Protein 4EZF (pdb70)

Sequence (142 aa):
FYVKDHRNKAMINLHIQKDDNPKIVHAFDMEEDLGDAKAVYCRCWRSKKFPFCDGAHTKHNEETGDNVGPLIIKKKKKETKAMINLHIQKDDNPKIVHAFDMEDLGDAKAVYCRCWRSKKFPFCDGAHTKHNEETGDNVGPLLIIKKK

Structure (mmCIF, N/CA/C/O backbone):
data_4EZF
#
_entry.id   4EZF
#
_cell.length_a   39.626
_cell.length_b   55.356
_cell.length_c   58.924
_cell.angle_alpha   90.000
_cell.angle_beta   90.000
_cell.angle_gamma   90.000
#
_symmetry.space_group_name_H-M   'P 21 21 21'
#
loop_
_entity.id
_entity.type
_entity.pdbx_description
1 polymer 'CDGSH iron-sulfur domain-containing protein 1'
2 non-polymer 'FE2/S2 (INORGANIC) CLUSTER'
3 water water
#
loop_
_atom_site.group_PDB
_atom_site.id
_atom_site.type_symbol
_atom_site.label_atom_id
_atom_site.label_alt_id
_atom_site.label_comp_id
_atom_site.label_asym_id
_atom_site.label_entity_id
_atom_site.label_seq_id
_atom_site.pdbx_PDB_ins_code
_atom_site.Cartn_x
_atom_site.Cartn_y
_atom_site.Cartn_z
_atom_site.occupancy
_atom_site.B_iso_or_equiv
_atom_site.auth_seq_id
_atom_site.auth_comp_id
_atom_site.auth_asym_id
_a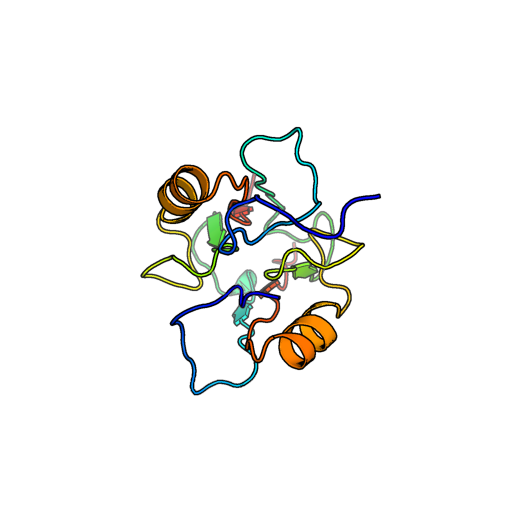tom_site.auth_atom_id
_atom_site.pdbx_PDB_model_num
ATOM 1 N N . PHE A 1 2 ? 20.113 3.723 -18.798 1.00 26.60 34 PHE A N 1
ATOM 2 C CA . PHE A 1 2 ? 19.443 3.897 -17.508 1.00 25.98 34 PHE A CA 1
ATOM 3 C C . PHE A 1 2 ? 19.238 5.374 -17.183 1.00 25.96 34 PHE A C 1
ATOM 4 O O . PHE A 1 2 ? 19.980 6.240 -17.662 1.00 25.60 34 PHE A O 1
ATOM 12 N N . TYR A 1 3 ? 18.242 5.653 -16.348 1.00 26.37 35 TYR A N 1
ATOM 13 C CA . TYR A 1 3 ? 18.006 7.009 -15.863 1.00 26.67 35 TYR A CA 1
ATOM 14 C C . TYR A 1 3 ? 17.890 6.962 -14.352 1.00 27.99 35 TYR A C 1
ATOM 15 O O . TYR A 1 3 ? 17.369 5.992 -13.801 1.00 28.64 35 TYR A O 1
ATOM 24 N N . VAL A 1 4 ? 18.406 7.985 -13.682 1.00 28.73 36 VAL A N 1
ATOM 25 C CA . VAL A 1 4 ? 18.348 8.048 -12.224 1.00 29.76 36 VAL A CA 1
ATOM 26 C C . VAL A 1 4 ? 17.468 9.200 -11.779 1.00 31.37 36 VAL A C 1
ATOM 27 O O . VAL A 1 4 ? 17.411 9.552 -10.596 1.00 31.67 36 VAL A O 1
ATOM 31 N N . LY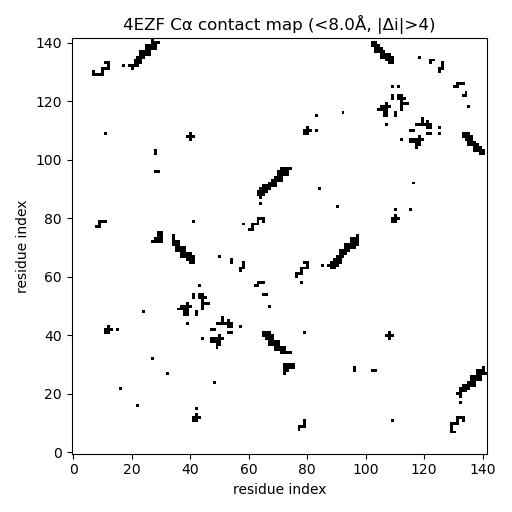S A 1 5 ? 16.789 9.795 -12.750 1.00 32.62 37 LYS A N 1
ATOM 32 C CA . LYS A 1 5 ? 15.785 10.806 -12.485 1.00 34.09 37 LYS A CA 1
ATOM 33 C C . LYS A 1 5 ? 14.552 10.422 -13.286 1.00 34.34 37 LYS A C 1
ATOM 34 O O . LYS A 1 5 ? 14.660 9.887 -14.393 1.00 34.26 37 LYS A O 1
ATOM 40 N N . ASP A 1 6 ? 13.383 10.644 -12.699 1.00 34.78 38 ASP A N 1
ATOM 41 C CA . ASP A 1 6 ? 12.119 10.385 -13.369 1.00 35.23 38 ASP A CA 1
ATOM 42 C C . ASP A 1 6 ? 11.347 11.690 -13.340 1.00 35.13 38 ASP A C 1
ATOM 43 O O . ASP A 1 6 ? 10.987 12.180 -12.265 1.00 35.53 38 ASP A O 1
ATOM 45 N N . HIS A 1 7 ? 11.112 12.266 -14.514 1.00 34.57 39 HIS A N 1
ATOM 46 C CA . HIS A 1 7 ? 10.489 13.582 -14.584 1.00 33.89 39 HIS A CA 1
ATOM 47 C C . HIS A 1 7 ? 8.976 13.520 -14.758 1.00 34.62 39 HIS A C 1
ATOM 48 O O . HIS A 1 7 ? 8.339 14.537 -15.017 1.00 34.72 39 HIS A O 1
ATOM 55 N N . ARG A 1 8 ? 8.405 12.329 -14.592 1.00 35.25 40 ARG A N 1
ATOM 56 C CA . ARG A 1 8 ? 6.951 12.177 -14.570 1.00 35.61 40 ARG A CA 1
ATOM 57 C C . ARG A 1 8 ? 6.378 12.855 -13.326 1.00 35.41 40 ARG A C 1
ATOM 58 O O . ARG A 1 8 ? 7.101 13.110 -12.365 1.00 35.66 40 ARG A O 1
ATOM 60 N N . ASN A 1 9 ? 5.083 13.159 -13.353 1.00 34.78 41 ASN A N 1
ATOM 61 C CA . ASN A 1 9 ? 4.435 13.809 -12.224 1.00 34.24 41 ASN A CA 1
ATOM 62 C C . ASN A 1 9 ? 4.530 12.913 -11.000 1.00 33.25 41 ASN A C 1
ATOM 63 O O . ASN A 1 9 ? 4.137 11.748 -11.049 1.00 33.10 41 ASN A O 1
ATOM 68 N N . LYS A 1 10 ? 5.061 13.451 -9.906 1.00 32.53 42 LYS A N 1
ATOM 69 C CA . LYS A 1 10 ? 5.277 12.662 -8.697 1.00 31.66 42 LYS A CA 1
ATOM 70 C C . LYS A 1 10 ? 3.969 12.148 -8.085 1.00 30.58 42 LYS A C 1
ATOM 71 O O . LYS A 1 10 ? 3.977 11.222 -7.280 1.00 30.77 42 LYS A O 1
ATOM 73 N N . ALA A 1 11 ? 2.847 12.749 -8.469 1.00 29.27 43 ALA A N 1
ATOM 74 C CA . ALA A 1 11 ? 1.564 12.363 -7.907 1.00 27.79 43 ALA A CA 1
ATOM 75 C C . ALA A 1 11 ? 0.862 11.243 -8.667 1.00 26.01 43 ALA A C 1
ATOM 76 O O . ALA A 1 11 ? -0.177 10.785 -8.210 1.00 26.28 43 ALA A O 1
ATOM 78 N N . MET A 1 12 ? 1.436 10.789 -9.785 1.00 23.68 44 MET A N 1
ATOM 79 C CA . MET A 1 12 ? 0.888 9.643 -10.540 1.00 22.28 44 MET A CA 1
ATOM 80 C C . MET A 1 12 ? 0.681 8.413 -9.619 1.00 19.30 44 MET A C 1
ATOM 81 O O . MET A 1 12 ? 1.536 8.119 -8.785 1.00 19.65 44 MET A O 1
ATOM 86 N N . ILE A 1 13 ? -0.461 7.737 -9.757 1.00 16.84 45 ILE A N 1
ATOM 87 C CA . ILE A 1 13 ? -0.820 6.578 -8.934 1.00 15.80 45 ILE A CA 1
ATOM 88 C C . ILE A 1 13 ? -0.399 5.285 -9.600 1.00 14.68 45 ILE A C 1
ATOM 89 O O . ILE A 1 13 ? 0.278 4.460 -8.972 1.00 15.32 45 ILE A O 1
ATOM 94 N N . ASN A 1 14 ? -0.793 5.094 -10.867 1.00 14.06 46 ASN A N 1
ATOM 95 C CA . ASN A 1 14 ? -0.400 3.906 -11.595 1.00 14.24 46 ASN A CA 1
ATOM 96 C C . ASN A 1 14 ? 0.907 4.163 -12.326 1.00 15.35 46 ASN A C 1
ATOM 97 O O . ASN A 1 14 ? 0.979 5.050 -13.172 1.00 15.15 46 ASN A O 1
ATOM 102 N N . LEU A 1 15 ? 1.941 3.405 -11.983 1.00 16.57 47 LEU A N 1
ATOM 103 C CA . LEU A 1 15 ? 3.257 3.625 -12.561 1.00 18.71 47 LEU A CA 1
ATOM 104 C C . LEU A 1 15 ? 3.471 2.845 -13.855 1.00 19.88 47 LEU A C 1
ATOM 105 O O . LEU A 1 15 ? 4.134 3.337 -14.772 1.00 21.37 47 LEU A O 1
ATOM 110 N N . HIS A 1 16 ? 2.905 1.645 -13.946 1.00 19.75 48 HIS A N 1
ATOM 111 C CA . HIS A 1 16 ? 3.333 0.702 -14.975 1.00 21.48 48 HIS A CA 1
ATOM 112 C C . HIS A 1 16 ? 2.230 -0.066 -15.694 1.00 20.26 48 HIS A C 1
ATOM 113 O O . HIS A 1 16 ? 2.496 -0.691 -16.713 1.00 20.92 48 HIS A O 1
ATOM 120 N N . ILE A 1 17 ? 0.999 -0.034 -15.191 1.00 18.19 49 ILE A N 1
ATOM 121 C CA . ILE A 1 17 ? -0.014 -0.959 -15.709 1.00 17.27 49 ILE A CA 1
ATOM 122 C C . ILE A 1 17 ? -0.709 -0.427 -16.979 1.00 17.03 49 ILE A C 1
ATOM 123 O O . ILE A 1 17 ? -1.200 0.713 -16.993 1.00 16.34 49 ILE A O 1
ATOM 128 N N . GLN A 1 18 ? -0.713 -1.242 -18.044 1.00 18.12 50 GLN A N 1
ATOM 129 C CA . GLN A 1 18 ? -1.468 -0.974 -19.278 1.00 19.01 50 GLN A CA 1
ATOM 130 C C . GLN A 1 18 ? -1.467 0.492 -19.711 1.00 16.99 50 GLN A C 1
ATOM 131 O O . GLN A 1 18 ? -2.532 1.113 -19.859 1.00 15.97 50 GLN A O 1
ATOM 137 N N . LYS A 1 19 ? -0.289 1.045 -19.961 1.00 16.94 51 LYS A N 1
ATOM 138 C CA . LYS A 1 19 ? -0.212 2.471 -20.212 1.00 17.06 51 LYS A CA 1
ATOM 139 C C . LYS A 1 19 ? -0.697 2.879 -21.622 1.00 17.19 51 LYS A C 1
ATOM 140 O O . LYS A 1 19 ? -0.835 4.065 -21.879 1.00 17.76 51 LYS A O 1
ATOM 146 N N . ASP A 1 20 ? -0.994 1.897 -22.482 1.00 16.49 52 ASP A N 1
ATOM 147 C CA A ASP A 1 20 ? -1.646 2.128 -23.777 0.50 16.28 52 ASP A CA 1
ATOM 148 C CA B ASP A 1 20 ? -1.640 2.157 -23.780 0.50 16.50 52 ASP A CA 1
ATOM 149 C C . ASP A 1 20 ? -3.168 2.315 -23.661 1.00 15.36 52 ASP A C 1
ATOM 150 O O . ASP A 1 20 ? -3.840 2.641 -24.651 1.00 15.24 52 ASP A O 1
ATOM 159 N N . ASN A 1 21 ? -3.706 2.106 -22.455 1.00 14.75 53 ASN A N 1
ATOM 160 C CA . ASN A 1 21 ? -5.115 2.302 -22.203 1.00 14.39 53 ASN A CA 1
ATOM 161 C C . ASN A 1 21 ? -5.262 3.657 -21.520 1.00 13.83 53 ASN A C 1
ATOM 162 O O . ASN A 1 21 ? -4.733 3.833 -20.435 1.00 14.29 53 ASN A O 1
ATOM 167 N N . PRO A 1 22 ? -5.987 4.606 -22.131 1.00 13.41 54 PRO A N 1
ATOM 168 C CA . PRO A 1 22 ? -6.036 5.951 -21.544 1.00 13.72 54 PRO A CA 1
ATOM 169 C C . PRO A 1 22 ? -6.843 6.034 -20.241 1.00 12.99 54 PRO A C 1
ATOM 170 O O . PRO A 1 22 ? -6.710 7.030 -19.536 1.00 13.36 54 PRO A O 1
ATOM 174 N N . LYS A 1 23 ? -7.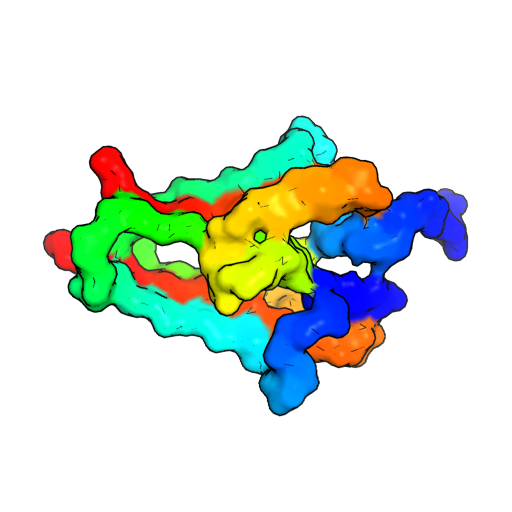658 5.025 -19.919 1.00 12.16 55 LYS A N 1
ATOM 175 C CA . LYS A 1 23 ? -8.362 5.030 -18.617 1.00 12.16 55 LYS A CA 1
ATOM 176 C C . LYS A 1 23 ? -8.719 3.605 -18.299 1.00 11.96 55 LYS A C 1
ATOM 177 O O . LYS A 1 23 ? -9.580 3.018 -18.971 1.00 12.44 55 LYS A O 1
ATOM 183 N N . ILE A 1 24 ? -8.055 3.047 -17.276 1.00 11.86 56 ILE A N 1
ATOM 184 C CA . ILE A 1 24 ? -8.241 1.644 -16.954 1.00 11.65 56 ILE A CA 1
ATOM 185 C C . ILE A 1 24 ? -9.459 1.459 -16.053 1.00 11.46 56 ILE A C 1
ATOM 186 O O . ILE A 1 24 ? -9.460 1.852 -14.869 1.00 12.10 56 ILE A O 1
ATOM 191 N N . VAL A 1 25 ? -10.473 0.783 -16.591 1.00 12.00 57 VAL A N 1
ATOM 192 C CA . VAL A 1 25 ? -11.735 0.455 -15.933 1.00 12.46 57 VAL A CA 1
ATOM 193 C C . VAL A 1 25 ? -11.939 -1.041 -16.032 1.00 12.49 57 VAL A C 1
ATOM 194 O O . VAL A 1 25 ? -11.675 -1.622 -17.085 1.00 13.19 57 VAL A O 1
ATOM 198 N N . HIS A 1 26 ? -12.379 -1.667 -14.943 1.00 12.97 58 HIS A N 1
ATOM 199 C CA . HIS A 1 26 ? -12.761 -3.061 -14.997 1.00 13.33 58 HIS A CA 1
ATOM 200 C C . HIS A 1 26 ? -14.215 -3.179 -14.598 1.00 13.73 58 HIS A C 1
ATOM 201 O O . HIS A 1 26 ? -14.701 -2.439 -13.727 1.00 15.06 58 HIS A O 1
ATOM 208 N N . ALA A 1 27 ? -14.917 -4.109 -15.233 1.00 13.96 59 ALA A N 1
ATOM 209 C CA . ALA A 1 27 ? -16.294 -4.374 -14.875 1.00 14.88 59 ALA A CA 1
ATOM 210 C C . ALA A 1 27 ? -16.487 -5.868 -14.789 1.00 15.27 59 ALA A C 1
ATOM 211 O O . ALA A 1 27 ? -16.192 -6.592 -15.733 1.00 16.82 59 ALA A O 1
ATOM 213 N N . PHE A 1 28 ? -16.982 -6.315 -13.645 1.00 14.92 60 PHE A N 1
ATOM 214 C CA . PHE A 1 28 ? -17.214 -7.726 -13.404 1.00 15.23 60 PHE A CA 1
ATOM 215 C C . PHE A 1 28 ? -18.657 -7.976 -13.055 1.00 15.51 60 PHE A C 1
ATOM 216 O O . PHE A 1 28 ? -19.381 -7.087 -12.576 1.00 15.74 60 PHE A O 1
ATOM 224 N N . ASP A 1 29 ? -19.077 -9.212 -13.270 1.00 16.14 61 ASP A N 1
ATOM 225 C CA . ASP A 1 29 ? -20.414 -9.619 -12.873 1.00 17.03 61 ASP A CA 1
ATOM 226 C C . ASP A 1 29 ? -20.638 -9.542 -11.368 1.00 16.05 61 ASP A C 1
ATOM 227 O O . ASP A 1 29 ? -19.747 -9.878 -10.562 1.00 16.14 61 ASP A O 1
ATOM 232 N N . MET A 1 30 ? -21.843 -9.099 -11.015 1.00 15.36 62 MET A N 1
ATOM 233 C CA . MET A 1 30 ? -22.325 -9.073 -9.645 1.00 15.02 62 MET A CA 1
ATOM 234 C C . MET A 1 30 ? -22.662 -10.459 -9.131 1.00 14.76 62 MET A C 1
ATOM 235 O O . MET A 1 30 ? -22.481 -10.747 -7.951 1.00 15.37 62 MET A O 1
ATOM 240 N N . GLU A 1 31 ? -23.151 -11.292 -10.048 1.00 15.21 63 GLU A N 1
ATOM 241 C CA A GLU A 1 31 ? -23.476 -12.695 -9.825 0.50 16.31 63 GLU A CA 1
ATOM 242 C CA B GLU A 1 31 ? -23.459 -12.666 -9.717 0.50 15.94 63 GLU A CA 1
ATOM 243 C C . GLU A 1 31 ? -22.214 -13.534 -9.875 1.00 15.76 63 GLU A C 1
ATOM 244 O O . GLU A 1 31 ? -21.205 -13.106 -10.444 1.00 15.37 63 GLU A O 1
ATOM 255 N N . ASP A 1 32 ? -22.293 -14.746 -9.326 1.00 15.36 64 ASP A N 1
ATOM 256 C CA . ASP A 1 32 ? -21.138 -15.654 -9.262 1.00 16.15 64 ASP A CA 1
ATOM 257 C C . ASP A 1 32 ? -20.871 -16.405 -10.568 1.00 16.70 64 ASP A C 1
ATOM 258 O O . ASP A 1 32 ? -20.764 -17.634 -10.590 1.00 17.74 64 ASP A O 1
ATOM 263 N N . LEU A 1 33 ? -20.766 -15.659 -11.667 1.00 17.00 65 LEU A N 1
ATOM 264 C CA . LEU A 1 33 ? -20.463 -16.238 -12.985 1.00 17.77 65 LEU A CA 1
ATOM 265 C C . LEU A 1 33 ? -18.975 -16.514 -13.180 1.00 18.23 65 LEU A C 1
ATOM 266 O O . LEU A 1 33 ? -18.598 -17.418 -13.933 1.00 19.09 65 LEU A O 1
ATOM 271 N N . GLY A 1 34 ? -18.134 -15.731 -12.522 1.00 18.04 66 GLY A N 1
ATOM 272 C CA . GLY A 1 34 ? -16.693 -15.879 -12.677 1.00 18.23 66 GLY A CA 1
ATOM 273 C C . GLY A 1 34 ? -15.967 -16.338 -11.430 1.00 18.39 66 GLY A C 1
ATOM 274 O O . GLY A 1 34 ? -14.892 -16.936 -11.513 1.00 19.62 66 GLY A O 1
ATOM 275 N N . ASP A 1 35 ? -16.535 -16.030 -10.268 1.00 17.72 67 ASP A N 1
ATOM 276 C CA . ASP A 1 35 ? -15.945 -16.407 -8.997 1.00 17.43 67 ASP A CA 1
ATOM 277 C C . ASP A 1 35 ? -17.003 -16.255 -7.915 1.00 16.86 67 ASP A C 1
ATOM 278 O O . ASP A 1 35 ? -18.077 -15.708 -8.171 1.00 17.14 67 ASP A O 1
ATOM 283 N N . ALA A 1 36 A -16.718 -16.773 -6.727 1.00 17.16 67 ALA A N 1
ATOM 284 C CA . ALA A 1 36 A -17.606 -16.615 -5.570 1.00 16.83 67 ALA A CA 1
ATOM 285 C C . ALA A 1 36 A -17.331 -15.317 -4.826 1.00 16.70 67 ALA A C 1
ATOM 286 O O . ALA A 1 36 A -18.207 -14.710 -4.211 1.00 16.78 67 ALA A O 1
ATOM 288 N N . LYS A 1 37 ? -16.081 -14.896 -4.884 1.00 17.00 68 LYS A N 1
ATOM 289 C CA . LYS A 1 37 ? -15.634 -13.739 -4.154 1.00 17.86 68 LYS A CA 1
ATOM 290 C C . LYS A 1 37 ? -14.349 -13.289 -4.824 1.00 17.13 68 LYS A C 1
ATOM 291 O O . LYS A 1 37 ? -13.632 -14.095 -5.426 1.00 18.08 68 LYS A O 1
ATOM 296 N N . ALA A 1 38 ? -14.072 -11.993 -4.725 1.00 15.64 69 ALA A N 1
ATOM 297 C CA . ALA A 1 38 ? -12.891 -11.428 -5.321 1.00 15.11 69 ALA A CA 1
ATOM 298 C C . ALA A 1 38 ? -12.353 -10.371 -4.392 1.00 13.89 69 ALA A C 1
ATOM 299 O O . ALA A 1 38 ? -13.087 -9.689 -3.670 1.00 14.99 69 ALA A O 1
ATOM 301 N N . VAL A 1 39 ? -11.045 -10.232 -4.450 1.00 12.74 70 VAL A N 1
ATOM 302 C CA . VAL A 1 39 ? -10.345 -9.203 -3.706 1.00 12.63 70 VAL A CA 1
ATOM 303 C C . VAL A 1 39 ? -9.649 -8.355 -4.758 1.00 11.76 70 VAL A C 1
ATOM 304 O O . VAL A 1 39 ? -8.712 -8.819 -5.443 1.00 12.79 70 VAL A O 1
ATOM 308 N N . TYR A 1 40 ? -10.111 -7.115 -4.874 1.00 11.14 71 TYR A N 1
ATOM 309 C CA . TYR A 1 40 ? -9.678 -6.227 -5.955 1.00 11.01 71 TYR A CA 1
ATOM 310 C C . TYR A 1 40 ? -8.647 -5.227 -5.476 1.00 10.22 71 TYR A C 1
ATOM 311 O O . TYR A 1 40 ? -8.787 -4.633 -4.398 1.00 11.47 71 TYR A O 1
ATOM 320 N N . CYS A 1 41 ? -7.605 -5.039 -6.270 1.00 10.31 72 CYS A N 1
ATOM 321 C CA . CYS A 1 41 ? -6.512 -4.126 -5.976 1.00 10.79 72 CYS A CA 1
ATOM 322 C C . CYS A 1 41 ? -6.941 -2.669 -6.134 1.00 10.22 72 CYS A C 1
ATOM 323 O O . CYS A 1 41 ? -7.532 -2.290 -7.170 1.00 11.23 72 CYS A O 1
ATOM 326 N N . ARG A 1 42 ? -6.641 -1.843 -5.134 1.00 9.83 73 ARG A N 1
ATOM 327 C CA . ARG A 1 42 ? -6.832 -0.406 -5.204 1.00 9.90 73 ARG A CA 1
ATOM 328 C C . ARG A 1 42 ? -5.498 0.341 -5.131 1.00 10.15 73 ARG A C 1
ATOM 329 O O . ARG A 1 42 ? -5.497 1.559 -4.989 1.00 11.45 73 ARG A O 1
ATOM 337 N N . CYS A 1 43 ? -4.363 -0.347 -5.266 1.00 10.58 74 CYS A N 1
ATOM 338 C CA . CYS A 1 43 ? -3.066 0.306 -5.127 1.00 11.09 74 CYS A CA 1
ATOM 339 C C . CYS A 1 43 ? -2.257 0.324 -6.409 1.00 10.89 74 CYS A C 1
ATOM 340 O O . CYS A 1 43 ? -1.210 0.964 -6.465 1.00 12.16 74 CYS A O 1
ATOM 343 N N . TRP A 1 44 ? -2.708 -0.404 -7.432 1.00 11.23 75 TRP A N 1
ATOM 344 C CA . TRP A 1 44 ? -2.018 -0.364 -8.730 1.00 11.85 75 TRP A CA 1
ATOM 345 C C . TRP A 1 44 ? -0.578 -0.880 -8.629 1.00 12.89 75 TRP A C 1
ATOM 346 O O . TRP A 1 44 ? 0.272 -0.521 -9.463 1.00 14.38 75 TRP A O 1
ATOM 357 N N . ARG A 1 45 ? -0.303 -1.744 -7.647 1.00 12.85 76 ARG A N 1
ATOM 358 C CA . ARG A 1 45 ? 1.000 -2.391 -7.547 1.00 14.20 76 ARG A CA 1
ATOM 359 C C . ARG A 1 45 ? 0.943 -3.906 -7.697 1.00 14.60 76 ARG A C 1
ATOM 360 O O . ARG A 1 45 ? 1.989 -4.563 -7.808 1.00 16.08 76 ARG A O 1
ATOM 368 N N . SER A 1 46 ? -0.255 -4.482 -7.692 1.00 14.33 77 SER A N 1
ATOM 369 C CA . SER A 1 46 ? -0.391 -5.93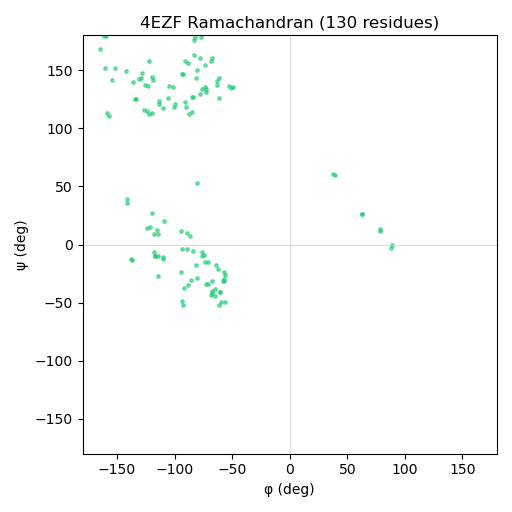0 -7.821 1.00 14.96 77 SER A CA 1
ATOM 370 C C . SER A 1 46 ? 0.120 -6.409 -9.158 1.00 16.80 77 SER A C 1
ATOM 371 O O . SER A 1 46 ? -0.174 -5.806 -10.186 1.00 17.99 77 SER A O 1
ATOM 374 N N . LYS A 1 47 ? 0.851 -7.522 -9.152 1.00 18.04 78 LYS A N 1
ATOM 375 C CA . LYS A 1 47 ? 1.246 -8.166 -10.406 1.00 19.91 78 LYS A CA 1
ATOM 376 C C . LYS A 1 47 ? 0.076 -8.931 -11.029 1.00 20.35 78 LYS A C 1
ATOM 377 O O . LYS A 1 47 ? 0.165 -9.409 -12.166 1.00 21.80 78 LYS A O 1
ATOM 381 N N . LYS A 1 48 ? -1.008 -9.061 -10.269 1.00 19.77 79 LYS A N 1
ATOM 382 C CA . LYS A 1 48 ? -2.2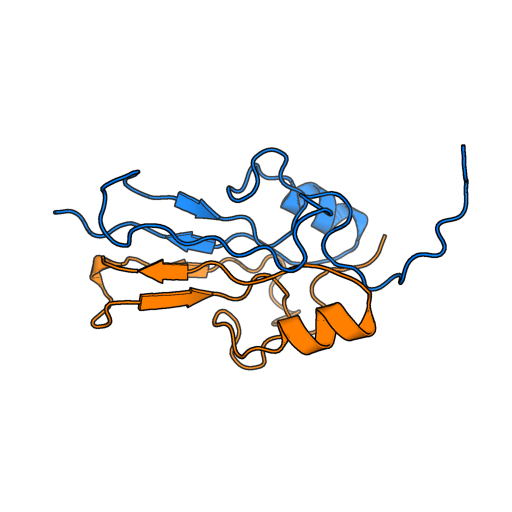22 -9.724 -10.728 1.00 19.80 79 LYS A CA 1
ATOM 383 C C . LYS A 1 48 ? -3.372 -8.738 -10.960 1.00 17.63 79 LYS A C 1
ATOM 384 O O . LYS A 1 48 ? -4.530 -9.138 -10.982 1.00 16.62 79 LYS A O 1
ATOM 390 N N . PHE A 1 49 ? -3.057 -7.455 -11.138 1.00 16.86 80 PHE A N 1
ATOM 391 C CA . PHE A 1 49 ? -4.096 -6.435 -11.304 1.00 15.75 80 PHE A CA 1
ATOM 392 C C . PHE A 1 49 ? -5.077 -6.920 -12.359 1.00 15.75 80 PHE A C 1
ATOM 393 O O . PHE A 1 49 ? -4.638 -7.386 -13.395 1.00 16.33 80 PHE A O 1
ATOM 401 N N . PRO A 1 50 ? -6.399 -6.801 -12.150 1.00 14.38 81 PRO A N 1
ATOM 402 C CA . PRO A 1 50 ? -7.082 -6.005 -11.114 1.00 13.42 81 PRO A CA 1
ATOM 403 C C . PRO A 1 50 ? -7.289 -6.703 -9.764 1.00 12.50 81 PRO A C 1
ATOM 404 O O . PRO A 1 50 ? -7.987 -6.137 -8.907 1.00 12.10 81 PRO A O 1
ATOM 408 N N . PHE A 1 51 ? -6.721 -7.894 -9.574 1.00 13.02 82 PHE A N 1
ATOM 409 C CA . PHE A 1 51 ? -6.851 -8.601 -8.308 1.00 13.19 82 PHE A CA 1
ATOM 410 C C . PHE A 1 51 ? -5.701 -8.281 -7.385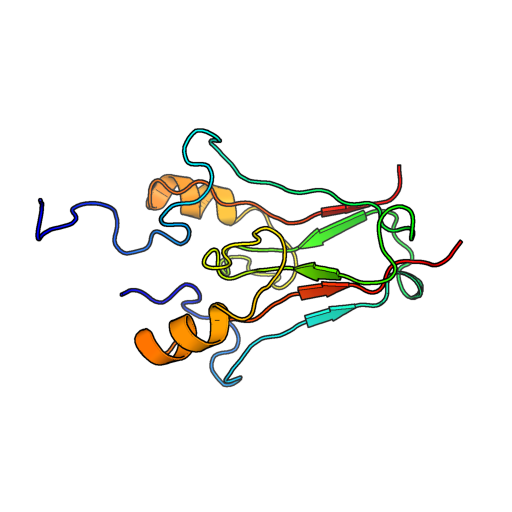 1.00 12.94 82 PHE A C 1
ATOM 411 O O . PHE A 1 51 ? -4.586 -8.050 -7.831 1.00 13.75 82 PHE A O 1
ATOM 419 N N . CYS A 1 52 ? -5.999 -8.259 -6.081 1.00 13.10 83 CYS A N 1
ATOM 420 C CA . CYS A 1 52 ? -5.001 -7.985 -5.057 1.00 13.86 83 CYS A CA 1
ATOM 421 C C . CYS A 1 52 ? -4.065 -9.178 -4.874 1.00 14.99 83 CYS A C 1
ATOM 422 O O . CYS A 1 52 ? -4.532 -10.321 -4.838 1.00 17.30 83 CYS A O 1
ATOM 425 N N . ASP A 1 53 ? -2.760 -8.935 -4.776 1.00 14.93 84 ASP A N 1
ATOM 426 C CA . ASP A 1 53 ? -1.789 -10.003 -4.501 1.00 15.73 84 ASP A CA 1
ATOM 427 C C . ASP A 1 53 ? -0.958 -9.671 -3.268 1.00 16.39 84 ASP A C 1
ATOM 428 O O . ASP A 1 53 ? 0.082 -10.282 -3.038 1.00 17.97 84 ASP A O 1
ATOM 433 N N . GLY A 1 54 ? -1.398 -8.683 -2.491 1.00 16.00 85 GLY A N 1
ATOM 434 C CA . GLY A 1 54 ? -0.691 -8.322 -1.275 1.00 15.82 85 GLY A CA 1
ATOM 435 C C . GLY A 1 54 ? 0.401 -7.272 -1.468 1.00 15.30 85 GLY A C 1
ATOM 436 O O . GLY A 1 54 ? 1.049 -6.887 -0.490 1.00 15.49 85 GLY A O 1
ATOM 437 N N . ALA A 1 55 ? 0.605 -6.791 -2.703 1.00 15.06 86 ALA A N 1
ATOM 438 C CA . ALA A 1 55 ? 1.580 -5.725 -2.964 1.00 15.36 86 ALA A CA 1
ATOM 439 C C . ALA A 1 55 ? 1.337 -4.454 -2.149 1.00 14.49 86 ALA A C 1
ATOM 440 O O . ALA A 1 55 ? 2.273 -3.686 -1.885 1.00 15.21 86 ALA A O 1
ATOM 442 N N . HIS A 1 56 ? 0.081 -4.218 -1.757 1.00 13.65 87 HIS A N 1
ATOM 443 C CA . HIS A 1 56 ? -0.226 -3.010 -0.979 1.00 13.50 87 HIS A CA 1
ATOM 444 C C . HIS A 1 56 ? 0.597 -2.923 0.307 1.00 14.07 87 HIS A C 1
ATOM 445 O O . HIS A 1 56 ? 0.899 -1.835 0.801 1.00 14.03 87 HIS A O 1
ATOM 452 N N . THR A 1 57 ? 0.928 -4.080 0.873 1.00 15.13 88 THR A N 1
ATOM 453 C CA . THR A 1 57 ? 1.678 -4.112 2.137 1.00 16.29 88 THR A CA 1
ATOM 454 C C . THR A 1 57 ? 3.049 -3.439 2.000 1.00 16.83 88 THR A C 1
ATOM 455 O O . THR A 1 57 ? 3.397 -2.557 2.782 1.00 16.92 88 THR A O 1
ATOM 459 N N . LYS A 1 58 ? 3.819 -3.851 0.996 1.00 18.37 89 LYS A N 1
ATOM 460 C CA . LYS A 1 58 ? 5.128 -3.256 0.754 1.00 20.37 89 LYS A CA 1
ATOM 461 C C . LYS A 1 58 ? 4.984 -1.780 0.360 1.00 18.96 89 LYS A C 1
ATOM 462 O O . LYS A 1 58 ? 5.793 -0.935 0.755 1.00 19.59 89 LYS A O 1
ATOM 468 N N . HIS A 1 59 ? 3.957 -1.460 -0.422 1.00 17.13 90 HIS A N 1
ATOM 469 C CA . HIS A 1 59 ? 3.722 -0.070 -0.797 1.00 16.32 90 HIS A CA 1
ATOM 470 C C . HIS A 1 59 ? 3.500 0.815 0.444 1.00 16.05 90 HIS A C 1
ATOM 471 O O . HIS A 1 59 ? 4.099 1.881 0.580 1.00 16.57 90 HIS A O 1
ATOM 478 N N . ASN A 1 60 ? 2.619 0.364 1.332 1.00 15.37 91 ASN A N 1
ATOM 479 C CA . ASN A 1 60 ? 2.333 1.105 2.551 1.00 15.69 91 ASN A CA 1
ATOM 480 C C . ASN A 1 60 ? 3.590 1.270 3.407 1.00 17.51 91 ASN A C 1
ATOM 481 O O . ASN A 1 60 ? 3.838 2.344 3.952 1.00 17.98 91 ASN A O 1
ATOM 486 N N . GLU A 1 61 ? 4.393 0.216 3.499 1.00 19.35 92 GLU A N 1
ATOM 487 C CA . GLU A 1 61 ? 5.623 0.285 4.288 1.00 21.90 92 GLU A CA 1
ATOM 488 C C . GLU A 1 61 ? 6.624 1.275 3.695 1.00 22.75 92 GLU A C 1
ATOM 489 O O . GLU A 1 61 ? 7.239 2.071 4.420 1.00 23.80 92 GLU A O 1
ATOM 495 N N . GLU A 1 62 ? 6.795 1.226 2.380 1.00 23.32 93 GLU A N 1
ATOM 496 C CA . GLU A 1 62 ? 7.794 2.066 1.718 1.00 24.74 93 GLU A CA 1
ATOM 497 C C . GLU A 1 62 ? 7.414 3.550 1.702 1.00 23.87 93 GLU A C 1
ATOM 498 O O . GLU A 1 62 ? 8.283 4.420 1.795 1.00 24.58 93 GLU A O 1
ATOM 504 N N . THR A 1 63 ? 6.120 3.839 1.600 1.00 22.10 94 THR A N 1
ATOM 505 C CA . THR A 1 63 ? 5.652 5.212 1.390 1.00 20.66 94 THR A CA 1
ATOM 506 C C . THR A 1 63 ? 4.936 5.841 2.589 1.00 20.40 94 THR A C 1
ATOM 507 O O . THR A 1 63 ? 4.680 7.045 2.589 1.00 21.59 94 THR A O 1
ATOM 511 N N . GLY A 1 64 ? 4.609 5.044 3.601 1.00 19.14 95 GLY A N 1
ATOM 512 C CA . GLY A 1 64 ? 3.814 5.515 4.732 1.00 18.75 95 GLY A CA 1
ATOM 513 C C . GLY A 1 64 ? 2.320 5.611 4.460 1.00 18.10 95 GLY A C 1
ATOM 514 O O . GLY A 1 64 ? 1.571 6.166 5.258 1.00 19.30 95 GLY A O 1
ATOM 515 N N . ASP A 1 65 ? 1.885 5.037 3.345 1.00 16.31 96 ASP A N 1
ATOM 516 C CA . ASP A 1 65 ? 0.476 5.073 2.941 1.00 15.07 96 ASP A CA 1
ATOM 517 C C . ASP A 1 65 ? -0.367 4.068 3.759 1.00 14.45 96 ASP A C 1
ATOM 518 O O . ASP A 1 65 ? 0.141 3.301 4.593 1.00 15.06 96 ASP A O 1
ATOM 523 N N . ASN A 1 66 ? -1.664 4.062 3.482 1.00 13.70 97 ASN A N 1
ATOM 524 C CA . ASN A 1 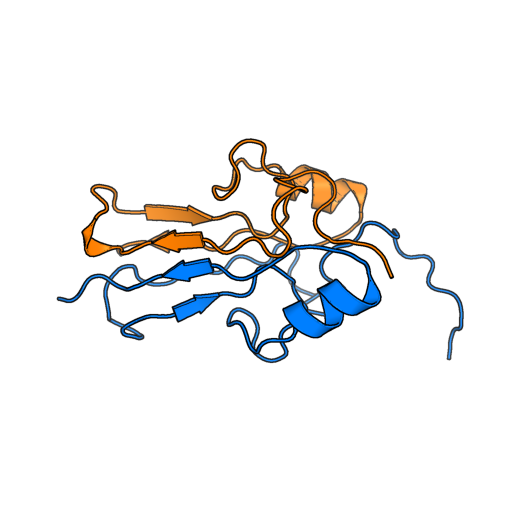66 ? -2.631 3.248 4.200 1.00 13.27 97 ASN A CA 1
ATOM 525 C C . ASN A 1 66 ? -3.691 2.673 3.269 1.00 12.63 97 ASN A C 1
ATOM 526 O O . ASN A 1 66 ? -4.858 2.584 3.648 1.00 13.12 97 ASN A O 1
ATOM 531 N N . VAL A 1 67 ? -3.303 2.313 2.047 1.00 12.07 98 VAL A N 1
ATOM 532 C CA . VAL A 1 67 ? -4.297 1.811 1.094 1.00 11.76 98 VAL A CA 1
ATOM 533 C C . VAL A 1 67 ? -4.475 0.297 1.215 1.00 11.68 98 VAL A C 1
ATOM 534 O O . VAL A 1 67 ? -3.582 -0.420 1.692 1.00 13.21 98 VAL A O 1
ATOM 538 N N . GLY A 1 68 ? -5.627 -0.196 0.791 1.00 11.01 99 GLY A N 1
ATOM 539 C CA . GLY A 1 68 ? -5.873 -1.622 0.818 1.00 10.80 99 GLY A CA 1
ATOM 540 C C . GLY A 1 68 ? -6.987 -1.959 -0.149 1.00 10.60 99 GLY A C 1
ATOM 541 O O . GLY A 1 68 ? -7.559 -1.065 -0.789 1.00 10.63 99 GLY A O 1
ATOM 542 N N . PRO A 1 69 ? -7.318 -3.243 -0.245 1.00 10.56 100 PRO A N 1
ATOM 543 C CA . PRO A 1 69 ? -8.202 -3.738 -1.311 1.00 11.02 100 PRO A CA 1
ATOM 544 C C . PRO A 1 69 ? -9.690 -3.572 -1.032 1.00 10.86 100 PRO A C 1
ATOM 545 O O . PRO A 1 69 ? -10.143 -3.158 0.064 1.00 11.19 100 PRO A O 1
ATOM 549 N N . LEU A 1 70 ? -10.449 -3.948 -2.062 1.00 11.49 101 LEU A N 1
ATOM 550 C CA . LEU A 1 70 ? -11.896 -3.966 -2.053 1.00 11.61 101 LEU A CA 1
ATOM 551 C C . LEU A 1 70 ? -12.335 -5.420 -2.153 1.00 11.48 101 LEU A C 1
ATOM 552 O O . LEU A 1 70 ? -11.999 -6.100 -3.125 1.00 12.03 101 LEU A O 1
ATOM 557 N N . ILE A 1 71 ? -13.086 -5.899 -1.174 1.00 11.61 102 ILE A N 1
ATOM 558 C CA . ILE A 1 71 ? -13.516 -7.302 -1.150 1.00 12.54 102 ILE A CA 1
ATOM 559 C C . ILE A 1 71 ? -14.975 -7.366 -1.518 1.00 13.32 102 ILE A C 1
ATOM 560 O O . ILE A 1 71 ? -15.798 -6.674 -0.910 1.00 13.83 102 ILE A O 1
ATOM 565 N N . ILE A 1 72 ? -15.278 -8.180 -2.528 1.00 13.21 103 ILE A N 1
ATOM 566 C CA . ILE A 1 72 ? -16.625 -8.310 -3.036 1.00 13.87 103 ILE A CA 1
ATOM 567 C C . ILE A 1 72 ? -17.024 -9.776 -3.037 1.00 14.39 103 ILE A C 1
ATOM 568 O O . ILE A 1 72 ? -16.454 -10.590 -3.758 1.00 15.06 103 ILE A O 1
ATOM 573 N N . LYS A 1 73 ? -18.012 -10.091 -2.238 1.00 14.39 104 LYS A N 1
ATOM 574 C CA A LYS A 1 73 ? -18.629 -11.403 -2.260 0.50 14.95 104 LYS A CA 1
ATOM 575 C CA B LYS A 1 73 ? -18.613 -11.410 -2.289 0.50 14.10 104 LYS A CA 1
ATOM 576 C C . LYS A 1 73 ? -19.758 -11.370 -3.294 1.00 14.34 104 LYS A C 1
ATOM 577 O O . LYS A 1 73 ? -20.690 -10.562 -3.179 1.00 14.34 104 LYS A O 1
ATOM 588 N N . LYS A 1 74 ? -19.678 -12.227 -4.306 1.00 14.11 105 LYS A N 1
ATOM 589 C CA . LYS A 1 74 ? -20.652 -12.211 -5.403 1.00 14.29 105 LYS A CA 1
ATOM 590 C C . LYS A 1 74 ? -22.002 -12.770 -4.969 1.00 14.79 105 LYS A C 1
ATOM 591 O O . LYS A 1 74 ? -22.091 -13.556 -4.025 1.00 15.29 105 LYS A O 1
ATOM 597 N N . LYS A 1 75 ? -23.055 -12.340 -5.654 1.00 15.05 106 LYS A N 1
ATOM 598 C CA A LYS A 1 75 ? -24.402 -12.821 -5.404 0.50 15.86 106 LYS A CA 1
ATOM 599 C CA B LYS A 1 75 ? -24.379 -12.837 -5.357 0.50 15.80 106 LYS A CA 1
ATOM 600 C C . LYS A 1 75 ? -24.511 -14.237 -5.945 1.00 15.36 106 LYS A C 1
ATOM 601 O O . LYS A 1 75 ? -24.310 -14.458 -7.133 1.00 15.50 106 LYS A O 1
ATOM 612 N N . GLU A 1 76 ? -24.842 -15.200 -5.092 1.00 15.94 107 GLU A N 1
ATOM 613 C CA . GLU A 1 76 ? -24.982 -16.565 -5.563 1.00 17.76 107 GLU A CA 1
ATOM 614 C C . GLU A 1 76 ? -26.305 -16.772 -6.273 1.00 19.06 107 GLU A C 1
ATOM 615 O O . GLU A 1 76 ? -27.366 -16.441 -5.749 1.00 20.25 107 GLU A O 1
ATOM 621 N N . THR A 1 77 ? -26.242 -17.337 -7.469 1.00 19.57 108 THR A N 1
ATOM 622 C CA . THR A 1 77 ? -27.453 -17.720 -8.184 1.00 21.04 108 THR A CA 1
ATOM 623 C C . THR A 1 77 ? -27.645 -19.238 -8.117 1.00 22.21 108 THR A C 1
ATOM 624 O O . THR A 1 77 ? -26.746 -19.975 -7.672 1.00 23.44 108 THR A O 1
ATOM 629 N N . LYS B 1 10 ? 9.264 7.423 -2.922 1.00 30.20 42 LYS B N 1
ATOM 630 C CA . LYS B 1 10 ? 8.030 7.063 -3.609 1.00 29.53 42 LYS B CA 1
ATOM 631 C C . LYS B 1 10 ? 6.823 7.741 -2.966 1.00 28.18 42 LYS B C 1
ATOM 632 O O . LYS B 1 10 ? 6.740 7.863 -1.739 1.00 28.61 42 LYS B O 1
ATOM 634 N N . ALA B 1 11 ? 5.890 8.173 -3.807 1.00 26.51 43 ALA B N 1
ATOM 635 C CA . ALA B 1 11 ? 4.737 8.938 -3.350 1.00 24.66 43 ALA B CA 1
ATOM 636 C C . ALA B 1 11 ? 3.650 8.032 -2.780 1.00 21.94 43 ALA B C 1
ATOM 637 O O . ALA B 1 11 ? 3.501 6.877 -3.200 1.00 21.75 43 ALA B O 1
ATOM 639 N N . MET B 1 12 ? 2.889 8.560 -1.830 1.00 20.25 44 MET B N 1
ATOM 640 C CA . MET B 1 12 ? 1.663 7.907 -1.421 1.00 18.98 44 MET B CA 1
ATOM 641 C C . MET B 1 12 ? 0.661 7.992 -2.568 1.00 17.78 44 MET B C 1
ATOM 642 O O . MET B 1 12 ? 0.746 8.859 -3.438 1.00 19.08 44 MET B O 1
ATOM 647 N N . ILE B 1 13 ? -0.292 7.081 -2.534 1.00 16.09 45 ILE B N 1
ATOM 648 C CA . ILE B 1 13 ? -1.413 7.050 -3.451 1.00 15.34 45 ILE B CA 1
ATOM 649 C C . ILE B 1 13 ? -2.587 7.786 -2.828 1.00 14.86 45 ILE B C 1
ATOM 650 O O . ILE B 1 13 ? -3.186 8.646 -3.458 1.00 15.67 45 ILE B O 1
ATOM 655 N N . ASN B 1 14 ? -2.903 7.462 -1.574 1.00 14.21 46 ASN B N 1
ATOM 656 C CA . ASN B 1 14 ? -3.978 8.135 -0.857 1.00 14.14 46 ASN B CA 1
ATOM 657 C C . ASN B 1 14 ? -3.384 9.315 -0.103 1.00 14.76 46 ASN B C 1
ATOM 658 O O . ASN B 1 14 ? -2.475 9.135 0.716 1.00 14.91 46 ASN B O 1
ATOM 663 N N . LEU B 1 15 ? -3.900 10.514 -0.370 1.00 16.30 47 LEU B N 1
ATOM 664 C CA . LEU B 1 15 ? -3.389 11.726 0.270 1.00 18.31 47 LEU B CA 1
ATOM 665 C C . LEU B 1 15 ? -4.120 12.076 1.548 1.00 18.61 47 LEU B C 1
ATOM 666 O O . LEU B 1 15 ? -3.501 12.576 2.494 1.00 20.03 47 LEU B O 1
ATOM 671 N N . HIS B 1 16 ? -5.432 11.851 1.578 1.00 18.18 48 HIS B N 1
ATOM 672 C CA . HIS B 1 16 ? -6.295 12.466 2.596 1.00 19.99 48 HIS B CA 1
ATOM 673 C C . HIS B 1 16 ? -7.356 11.596 3.236 1.00 18.95 48 HIS B C 1
ATOM 674 O O . HIS B 1 16 ? -7.932 11.999 4.235 1.00 19.88 48 HIS B O 1
ATOM 681 N N . ILE B 1 17 ? -7.639 10.425 2.680 1.00 17.69 49 ILE B N 1
ATOM 682 C CA . ILE B 1 17 ? -8.799 9.673 3.122 1.00 17.15 49 ILE B CA 1
ATOM 683 C C . ILE B 1 17 ? -8.493 8.830 4.363 1.00 16.84 49 ILE B C 1
ATOM 684 O O . ILE B 1 17 ? -7.526 8.058 4.367 1.00 15.53 49 ILE B O 1
ATOM 689 N N . GLN B 1 18 ? -9.325 9.003 5.393 1.00 18.23 50 GLN B N 1
ATOM 690 C CA . GLN B 1 18 ? -9.295 8.207 6.625 1.00 19.08 50 GLN B CA 1
ATOM 691 C C . GLN B 1 18 ? -7.893 7.862 7.073 1.00 17.46 50 GLN B C 1
ATOM 692 O O . GLN B 1 18 ? -7.526 6.684 7.241 1.00 17.11 50 GLN B O 1
ATOM 698 N N . LYS B 1 19 ? -7.119 8.901 7.345 1.00 16.51 51 LYS B N 1
ATOM 699 C CA . LYS B 1 19 ? -5.720 8.691 7.637 1.00 16.06 51 LYS B CA 1
ATOM 700 C C . LYS B 1 19 ? -5.441 8.119 9.023 1.00 16.21 51 LYS B C 1
ATOM 701 O O . LYS B 1 19 ? -4.312 7.730 9.287 1.00 17.01 51 LYS B O 1
ATOM 707 N N . ASP B 1 20 ? -6.466 8.054 9.874 1.00 15.78 52 ASP B N 1
ATOM 708 C CA A ASP B 1 20 ? -6.366 7.396 11.179 0.50 15.60 52 ASP B CA 1
ATOM 709 C CA B ASP B 1 20 ? -6.354 7.394 11.173 0.50 16.21 52 ASP B CA 1
ATOM 710 C C . ASP B 1 20 ? -6.549 5.878 11.085 1.00 15.37 52 ASP B C 1
ATOM 711 O O . ASP B 1 20 ? -6.407 5.177 12.080 1.00 16.32 52 ASP B O 1
ATOM 720 N N . ASN B 1 21 ? -6.854 5.369 9.886 1.00 14.43 53 ASN B N 1
ATOM 721 C CA . ASN B 1 21 ? -6.958 3.940 9.623 1.00 14.25 53 ASN B CA 1
ATOM 722 C C . ASN B 1 21 ? -5.654 3.513 8.972 1.00 14.35 53 ASN B C 1
ATOM 723 O O . ASN B 1 21 ? -5.331 4.006 7.894 1.00 15.17 53 ASN B O 1
ATOM 728 N N . PRO B 1 22 ? -4.915 2.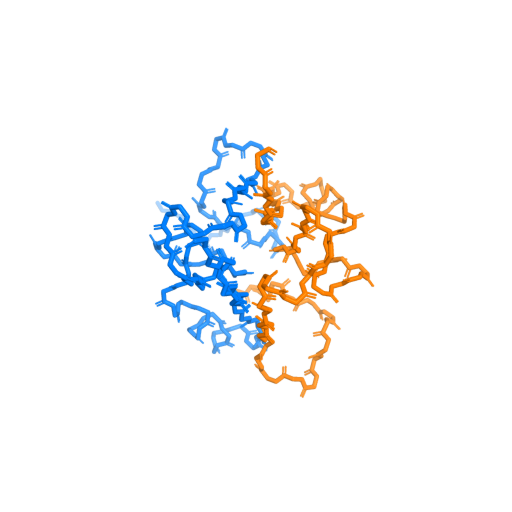573 9.576 1.00 14.00 54 PRO B N 1
ATOM 729 C CA . PRO B 1 22 ? -3.603 2.236 9.012 1.00 14.25 54 PRO B CA 1
ATOM 730 C C . PRO B 1 22 ? -3.666 1.421 7.711 1.00 13.61 54 PRO B C 1
ATOM 731 O O . PRO B 1 22 ? -2.656 1.312 7.028 1.00 13.79 54 PRO B O 1
ATOM 735 N N . LYS B 1 23 ? -4.815 0.847 7.380 1.00 12.95 55 LYS B N 1
ATOM 736 C CA . LYS B 1 23 ? -4.968 0.172 6.075 1.00 12.75 55 LYS B CA 1
ATOM 737 C C . LYS B 1 23 ? -6.439 0.106 5.762 1.00 11.99 55 LYS B C 1
ATOM 738 O O . LYS B 1 23 ? -7.207 -0.594 6.428 1.00 12.62 55 LYS B O 1
ATOM 744 N N . ILE B 1 24 ? -6.829 0.837 4.723 1.00 11.72 56 ILE B N 1
ATOM 745 C CA . ILE B 1 24 ? -8.229 0.988 4.376 1.00 11.92 56 ILE B CA 1
ATOM 746 C C . ILE B 1 24 ? -8.699 -0.137 3.454 1.00 11.35 56 ILE B C 1
ATOM 747 O O . ILE B 1 24 ? -8.282 -0.226 2.298 1.00 11.26 56 ILE B O 1
ATOM 752 N N . VAL B 1 25 ? -9.575 -0.972 3.985 1.00 11.55 57 VAL B N 1
ATOM 753 C CA . VAL B 1 25 ? -10.194 -2.097 3.301 1.00 11.65 57 VAL B CA 1
ATOM 754 C C . VAL B 1 25 ? -11.697 -1.938 3.369 1.00 11.75 57 VAL B C 1
ATOM 755 O O . VAL B 1 25 ? -12.232 -1.560 4.426 1.00 12.40 57 VAL B O 1
ATOM 759 N N . HIS B 1 26 ? -12.375 -2.189 2.246 1.00 11.88 58 HIS B N 1
ATOM 760 C CA . HIS B 1 26 ? -13.828 -2.250 2.248 1.00 12.56 58 HIS B CA 1
ATOM 761 C C . HIS B 1 26 ? -14.273 -3.621 1.822 1.00 12.66 58 HIS B C 1
ATOM 762 O O . HIS B 1 26 ? -13.689 -4.196 0.915 1.00 14.00 58 HIS B O 1
ATOM 769 N N . ALA B 1 27 ? -15.325 -4.135 2.443 1.00 12.26 59 ALA B N 1
ATOM 770 C CA . ALA B 1 27 ? -15.875 -5.440 2.100 1.00 13.40 59 ALA B CA 1
ATOM 771 C C . ALA B 1 27 ? -17.375 -5.322 1.986 1.00 14.09 59 ALA B C 1
ATOM 772 O O . ALA B 1 27 ? -18.032 -4.870 2.919 1.00 15.31 59 ALA B O 1
ATOM 774 N N . PHE B 1 28 ? -17.897 -5.736 0.837 1.00 13.85 60 PHE B N 1
ATOM 775 C CA . PHE B 1 28 ? -19.314 -5.709 0.573 1.00 14.27 60 PHE B CA 1
ATOM 776 C C . PHE B 1 28 ? -19.779 -7.074 0.084 1.00 14.54 60 PHE B C 1
ATOM 777 O O . PHE B 1 28 ? -19.067 -7.789 -0.628 1.00 15.84 60 PHE B O 1
ATOM 785 N N . ASP B 1 29 ? -21.010 -7.406 0.426 1.00 15.41 61 ASP B N 1
ATOM 786 C CA . ASP B 1 29 ? -21.638 -8.642 -0.028 1.00 16.22 61 ASP B CA 1
ATOM 787 C C . ASP B 1 29 ? -22.739 -8.248 -1.019 1.00 16.14 61 ASP B C 1
ATOM 788 O O . ASP B 1 29 ? -23.659 -7.512 -0.653 1.00 17.34 61 ASP B O 1
ATOM 793 N N . MET B 1 30 ? -22.622 -8.680 -2.274 1.00 16.35 62 MET B N 1
ATOM 794 C CA . MET B 1 30 ? -23.581 -8.284 -3.300 1.00 17.27 62 MET B CA 1
ATOM 795 C C . MET B 1 30 ? -25.002 -8.749 -2.998 1.00 19.26 62 MET B C 1
ATOM 796 O O . MET B 1 30 ? -25.956 -8.184 -3.523 1.00 20.08 62 MET B O 1
ATOM 801 N N . GLU B 1 31 ? -25.145 -9.763 -2.149 1.00 20.65 63 GLU B N 1
ATOM 802 C CA . GLU B 1 31 ? -26.459 -10.204 -1.690 1.00 23.76 63 GLU B CA 1
ATOM 803 C C . GLU B 1 31 ? -27.229 -9.064 -1.015 1.00 25.10 63 GLU B C 1
ATOM 804 O O . GLU B 1 31 ? -28.457 -9.020 -1.076 1.00 25.84 63 GLU B O 1
ATOM 810 N N . ASP B 1 32 ? -26.494 -8.134 -0.403 1.00 25.60 64 ASP B N 1
ATOM 811 C CA . ASP B 1 32 ? -27.070 -7.065 0.420 1.00 26.97 64 ASP B CA 1
ATOM 812 C C . ASP B 1 32 ? -27.588 -5.904 -0.409 1.00 27.53 64 ASP B C 1
ATOM 813 O O . ASP B 1 32 ? -28.360 -5.087 0.091 1.00 27.50 64 ASP B O 1
ATOM 818 N N . LEU B 1 33 ? -27.148 -5.820 -1.662 1.00 28.36 65 LEU B N 1
ATOM 819 C CA . LEU B 1 33 ? -27.475 -4.693 -2.538 1.00 29.54 65 LEU B CA 1
ATOM 820 C C . LEU B 1 33 ? -28.843 -4.798 -3.203 1.00 30.24 65 LEU B C 1
ATOM 821 O O . LEU B 1 33 ? -29.279 -5.880 -3.591 1.00 30.66 65 LEU B O 1
ATOM 826 N N . GLY B 1 34 ? -29.509 -3.658 -3.340 1.00 30.55 66 GLY B N 1
ATOM 827 C CA . GLY B 1 34 ? -30.753 -3.586 -4.083 1.00 30.90 66 GLY B CA 1
ATOM 828 C C . GLY B 1 34 ? -30.511 -3.171 -5.521 1.00 31.34 66 GLY B C 1
ATOM 829 O O . GLY B 1 34 ? -31.324 -3.467 -6.402 1.00 31.62 66 GLY B O 1
ATOM 830 N N . ASP B 1 35 ? -29.395 -2.488 -5.765 1.00 31.30 67 ASP B N 1
ATOM 831 C CA . ASP B 1 35 ? -29.080 -1.981 -7.103 1.00 31.23 67 ASP B CA 1
ATOM 832 C C . ASP B 1 35 ? -28.426 -3.019 -8.012 1.00 29.00 67 ASP B C 1
ATOM 833 O O . ASP B 1 35 ? -27.906 -4.041 -7.550 1.00 28.73 67 ASP B O 1
ATOM 838 N N . ALA B 1 36 A -28.440 -2.735 -9.310 1.00 27.17 67 ALA B N 1
ATOM 839 C CA . ALA B 1 36 A -27.873 -3.647 -10.298 1.00 25.79 67 ALA B CA 1
ATOM 840 C C . ALA B 1 36 A -26.416 -3.321 -10.638 1.00 24.28 67 ALA B C 1
ATOM 841 O O . ALA B 1 36 A -25.782 -4.049 -11.388 1.00 23.69 67 ALA B O 1
ATOM 843 N N . LYS B 1 37 ? -25.893 -2.235 -10.070 1.00 23.48 68 LYS B N 1
ATOM 844 C CA . LYS B 1 37 ? -24.551 -1.738 -10.397 1.00 23.49 68 LYS B CA 1
ATOM 845 C C . LYS B 1 37 ? -23.952 -0.933 -9.234 1.00 21.20 68 LYS B C 1
ATOM 846 O O . LYS B 1 37 ? -24.668 -0.179 -8.565 1.00 21.40 68 LYS B O 1
ATOM 852 N N . ALA B 1 38 ? -22.644 -1.088 -9.010 1.00 18.73 69 ALA B N 1
ATOM 853 C CA . ALA B 1 38 ? -21.876 -0.269 -8.070 1.00 17.25 69 ALA B CA 1
ATOM 854 C C . ALA B 1 38 ? -20.559 0.104 -8.740 1.00 15.89 69 ALA B C 1
ATOM 855 O O . ALA B 1 38 ? -19.958 -0.721 -9.418 1.00 16.21 69 ALA B O 1
ATOM 857 N N . VAL B 1 39 ? -20.120 1.346 -8.549 1.00 14.88 70 VAL B N 1
ATOM 858 C CA . VAL B 1 39 ? -18.901 1.839 -9.184 1.00 14.93 70 VAL B CA 1
ATOM 859 C C . VAL B 1 39 ? -17.947 2.307 -8.082 1.00 13.81 70 VAL B C 1
ATOM 860 O O . VAL B 1 39 ? -18.221 3.288 -7.373 1.00 14.46 70 VAL B O 1
ATOM 864 N N . TYR B 1 40 ? -16.845 1.577 -7.932 1.00 12.04 71 TYR B N 1
ATOM 865 C CA . TYR B 1 40 ? -15.930 1.752 -6.802 1.00 11.31 71 TYR B CA 1
ATOM 866 C C . TYR B 1 40 ? -14.663 2.482 -7.218 1.00 11.24 71 TYR B C 1
ATOM 867 O O . TYR B 1 40 ? -14.061 2.197 -8.257 1.00 11.73 71 TYR B O 1
ATOM 876 N N . CYS B 1 41 ? -14.242 3.425 -6.394 1.00 10.61 72 CYS B N 1
ATOM 877 C CA . CYS B 1 41 ? -13.067 4.245 -6.654 1.00 10.65 72 CYS B CA 1
ATOM 878 C C . CYS B 1 41 ? -11.753 3.478 -6.473 1.00 10.39 72 CYS B C 1
ATOM 879 O O . CYS B 1 41 ? -11.557 2.794 -5.452 1.00 10.71 72 CYS B O 1
ATOM 882 N N . ARG B 1 42 ? -10.841 3.635 -7.434 1.00 10.18 73 ARG B N 1
ATOM 883 C CA . ARG B 1 42 ? -9.488 3.101 -7.331 1.00 9.90 73 ARG B CA 1
ATOM 884 C C . ARG B 1 42 ? -8.429 4.200 -7.354 1.00 10.52 73 ARG B C 1
ATOM 885 O O . ARG B 1 42 ? -7.236 3.887 -7.448 1.00 11.72 73 ARG B O 1
ATOM 893 N N . CYS B 1 43 ? -8.843 5.467 -7.267 1.00 10.69 74 CYS B N 1
ATOM 894 C CA . CYS B 1 43 ? -7.903 6.586 -7.368 1.00 11.08 74 CYS B CA 1
ATOM 895 C C . CYS B 1 43 ? -7.698 7.319 -6.044 1.00 11.33 74 CYS B C 1
ATOM 896 O O . CYS B 1 43 ? -6.803 8.159 -5.950 1.00 12.03 74 CYS B O 1
ATOM 899 N N . TRP B 1 44 ? -8.549 7.056 -5.051 1.00 11.30 75 TRP B N 1
ATOM 900 C CA . TRP B 1 44 ? -8.400 7.679 -3.718 1.00 12.26 75 TRP B CA 1
ATOM 901 C C . TRP B 1 44 ? -8.553 9.195 -3.783 1.00 13.01 75 TRP B C 1
ATOM 902 O O . TRP B 1 44 ? -8.026 9.902 -2.926 1.00 14.65 75 TRP B O 1
ATOM 913 N N . ARG B 1 45 ? -9.282 9.692 -4.784 1.00 12.74 76 ARG B N 1
ATOM 914 C CA . ARG B 1 45 ? -9.569 11.127 -4.858 1.00 13.78 76 ARG B CA 1
ATOM 915 C C . ARG B 1 45 ? -11.069 11.423 -4.745 1.00 14.32 76 ARG B C 1
ATOM 916 O O . ARG B 1 45 ? -11.460 12.581 -4.634 1.00 15.71 76 ARG B O 1
ATOM 924 N N . SER B 1 46 ? -11.914 10.404 -4.798 1.00 14.42 77 SER B N 1
ATOM 925 C CA . SER B 1 46 ? -13.346 10.619 -4.674 1.00 15.47 77 SER B CA 1
ATOM 926 C C . SER B 1 46 ? -13.699 11.241 -3.329 1.00 17.28 77 SER B C 1
ATOM 927 O O . SER B 1 46 ? -13.090 10.928 -2.300 1.00 18.35 77 SER B O 1
ATOM 930 N N . LYS B 1 47 ? -14.695 12.127 -3.360 1.00 18.22 78 LYS B N 1
ATOM 931 C CA . LYS B 1 47 ? -15.247 12.726 -2.149 1.00 20.47 78 LYS B CA 1
ATOM 932 C C . LYS B 1 47 ? -16.296 11.815 -1.533 1.00 21.19 78 LYS B C 1
ATOM 933 O O . LYS B 1 47 ? -16.789 12.092 -0.443 1.00 22.35 78 LYS B O 1
ATOM 939 N N . LYS B 1 48 ? -16.620 10.729 -2.230 1.00 21.07 79 LYS B N 1
ATOM 940 C CA . LYS B 1 48 ? -17.584 9.730 -1.764 1.00 21.44 79 LYS B CA 1
ATOM 941 C C . LYS B 1 48 ? -16.919 8.346 -1.623 1.00 18.74 79 LYS B C 1
ATOM 942 O O . LYS B 1 48 ? -17.588 7.331 -1.732 1.00 17.75 79 LYS B O 1
ATOM 948 N N . PHE B 1 49 ? -15.614 8.313 -1.376 1.00 17.76 80 PHE B N 1
ATOM 949 C CA . PHE B 1 49 ? -14.890 7.050 -1.246 1.00 16.09 80 PHE B CA 1
ATOM 950 C C . PHE B 1 49 ? -15.634 6.171 -0.251 1.00 15.66 80 PHE B C 1
ATOM 951 O O . PHE B 1 49 ? -15.998 6.656 0.815 1.00 16.78 80 PHE B O 1
ATOM 959 N N . PRO B 1 50 ? -15.839 4.880 -0.552 1.00 14.69 81 PRO B N 1
ATOM 960 C CA . PRO B 1 50 ? -15.195 4.062 -1.582 1.00 13.36 81 PRO B CA 1
ATOM 961 C C . PRO B 1 50 ? -15.873 4.078 -2.958 1.00 12.85 81 PRO B C 1
ATOM 962 O O . PRO B 1 50 ? -15.488 3.299 -3.826 1.00 12.31 81 PRO B O 1
ATOM 966 N N . PHE B 1 51 ? -16.841 4.957 -3.162 1.00 13.12 82 PHE B N 1
ATOM 967 C CA . PHE B 1 51 ? -17.545 5.024 -4.445 1.00 14.04 82 PHE B CA 1
ATOM 968 C C . PHE B 1 51 ? -16.917 6.054 -5.366 1.00 13.88 82 PHE B C 1
ATOM 969 O O . PHE B 1 51 ? -16.395 7.052 -4.915 1.00 14.27 82 PHE B O 1
ATOM 977 N N . CYS B 1 52 ? -16.938 5.803 -6.670 1.00 13.89 83 CYS B N 1
ATOM 978 C CA . CYS B 1 52 ? -16.386 6.712 -7.667 1.00 14.51 83 CYS B CA 1
ATOM 979 C C . CYS B 1 52 ? -17.318 7.891 -7.885 1.00 15.38 83 CYS B C 1
ATOM 980 O O . CYS B 1 52 ? -18.533 7.704 -8.030 1.00 17.09 83 CYS B O 1
ATOM 983 N N . ASP B 1 53 ? -16.764 9.102 -7.909 1.00 15.05 84 ASP B N 1
ATOM 984 C CA . ASP B 1 53 ? -17.529 10.321 -8.231 1.00 16.64 84 ASP B CA 1
ATOM 985 C C . ASP B 1 53 ? -16.953 11.051 -9.448 1.00 16.74 84 ASP B C 1
ATOM 986 O O . ASP B 1 53 ? -17.279 12.211 -9.687 1.00 18.11 84 ASP B O 1
ATOM 991 N N . GLY B 1 54 ? -16.101 10.383 -10.212 1.00 15.86 85 GLY B N 1
ATOM 992 C CA . GLY B 1 54 ? -15.516 11.006 -11.386 1.00 15.39 85 GLY B CA 1
ATOM 993 C C . GLY B 1 54 ? -14.231 11.775 -11.106 1.00 14.87 85 GLY B C 1
ATOM 994 O O . GLY B 1 54 ? -13.614 12.277 -12.055 1.00 15.83 85 GLY B O 1
ATOM 995 N N . ALA B 1 55 ? -13.796 11.873 -9.840 1.00 14.48 86 ALA B N 1
ATOM 996 C CA . ALA B 1 55 ? -12.567 12.589 -9.527 1.00 14.65 86 ALA B CA 1
ATOM 997 C C . ALA B 1 55 ? -11.343 12.040 -10.278 1.00 13.95 86 ALA B C 1
ATOM 998 O O . ALA B 1 55 ? -10.360 12.756 -10.469 1.00 14.36 86 ALA B O 1
ATOM 1000 N N . HIS B 1 56 ? -11.401 10.771 -10.700 1.00 13.17 87 HIS B N 1
ATOM 1001 C CA . HIS B 1 56 ? -10.285 10.180 -11.447 1.00 13.36 87 HIS B CA 1
ATOM 1002 C C . HIS B 1 56 ? -9.967 10.976 -12.718 1.00 13.68 87 HIS B C 1
ATOM 1003 O O . HIS B 1 56 ? -8.809 11.031 -13.130 1.00 14.23 87 HIS B O 1
ATOM 1010 N N . THR B 1 57 ? -10.963 11.613 -13.343 1.00 14.86 88 THR B N 1
ATOM 1011 C CA . THR B 1 57 ? -10.670 12.330 -14.596 1.00 16.79 88 THR B CA 1
ATOM 1012 C C . THR B 1 57 ? -9.768 13.536 -14.339 1.00 16.92 88 THR B C 1
ATOM 1013 O O . THR B 1 57 ? -8.825 13.810 -15.108 1.00 17.06 88 THR B O 1
ATOM 1017 N N . LYS B 1 58 ? -10.024 14.236 -13.237 1.00 18.07 89 LYS B N 1
ATOM 1018 C CA . LYS B 1 58 ? -9.200 15.383 -12.877 1.00 19.02 89 LYS B CA 1
ATOM 1019 C C . LYS B 1 58 ? -7.800 14.912 -12.487 1.00 17.83 89 LYS B C 1
ATOM 1020 O O . LYS B 1 58 ? -6.796 15.499 -12.878 1.00 18.22 89 LYS B O 1
ATOM 1026 N N . HIS B 1 59 ? -7.736 13.835 -11.709 1.00 16.28 90 HIS B N 1
ATOM 1027 C CA . HIS B 1 59 ? -6.444 13.255 -11.382 1.00 15.67 90 HIS B CA 1
ATOM 1028 C C . HIS B 1 59 ? -5.634 12.888 -12.620 1.00 15.60 90 HIS B C 1
ATOM 1029 O O . HIS B 1 59 ? -4.459 13.228 -12.708 1.00 15.95 90 HIS B O 1
ATOM 1036 N N . ASN B 1 60 ? -6.258 12.184 -13.560 1.00 15.05 91 ASN B N 1
ATOM 1037 C CA . ASN B 1 60 ? -5.569 11.744 -14.779 1.00 15.75 91 ASN B CA 1
ATOM 1038 C C . ASN B 1 60 ? -5.042 12.916 -15.602 1.00 18.19 91 ASN B C 1
ATOM 1039 O O . ASN B 1 60 ? -3.932 12.874 -16.110 1.00 18.57 91 ASN B O 1
ATOM 1044 N N . GLU B 1 61 ? -5.834 13.972 -15.714 1.00 20.00 92 GLU B N 1
ATOM 1045 C CA . GLU B 1 61 ? -5.377 15.178 -16.402 1.00 22.84 92 GLU B CA 1
ATOM 1046 C C . GLU B 1 61 ? -4.255 15.919 -15.659 1.00 23.55 92 GLU B C 1
ATOM 1047 O O . GLU B 1 61 ? -3.308 16.417 -16.286 1.00 24.16 92 GLU B O 1
ATOM 1053 N N . GLU B 1 62 ? -4.369 16.032 -14.338 1.00 24.33 93 GLU B N 1
ATOM 1054 C CA . GLU B 1 62 ? -3.369 16.758 -13.547 1.00 25.67 93 GLU B CA 1
ATOM 1055 C C . GLU B 1 62 ? -2.011 16.055 -13.520 1.00 24.72 93 GLU B C 1
ATOM 1056 O O . GLU B 1 62 ? -0.966 16.709 -13.422 1.00 25.32 93 GLU B O 1
ATOM 1062 N N . THR B 1 63 ? -2.016 14.728 -13.590 1.00 22.95 94 THR B N 1
ATOM 1063 C CA . THR B 1 63 ? -0.797 13.959 -13.362 1.00 21.64 94 THR B CA 1
ATOM 1064 C C . THR B 1 63 ? -0.351 13.133 -14.566 1.00 20.91 94 THR B C 1
ATOM 1065 O O . THR B 1 63 ? 0.715 12.513 -14.533 1.00 21.54 94 THR B O 1
ATOM 1069 N N . GLY B 1 64 ? -1.160 13.098 -15.621 1.00 20.18 95 GLY B N 1
ATOM 1070 C CA . GLY B 1 64 ? -0.855 12.263 -16.771 1.00 19.74 95 GLY B CA 1
ATOM 1071 C C . GLY B 1 64 ? -1.174 10.776 -16.610 1.00 19.02 95 GLY B C 1
ATOM 1072 O O . GLY B 1 64 ? -0.766 9.945 -17.410 1.00 20.23 95 GLY B O 1
ATOM 1073 N N . ASP B 1 65 ? -1.926 10.431 -15.575 1.00 16.49 96 ASP B N 1
ATOM 1074 C CA . ASP B 1 65 ? -2.224 9.041 -15.246 1.00 15.04 96 ASP B CA 1
ATOM 1075 C C . ASP B 1 65 ? -3.383 8.502 -16.083 1.00 14.08 96 ASP B C 1
ATOM 1076 O O . ASP B 1 65 ? -3.963 9.222 -16.904 1.00 14.71 96 ASP B O 1
ATOM 1081 N N . ASN B 1 66 ? -3.708 7.227 -15.871 1.00 13.01 97 ASN B N 1
ATOM 1082 C CA . ASN B 1 66 ? -4.740 6.528 -16.630 1.00 12.18 97 ASN B CA 1
ATOM 1083 C C . ASN B 1 66 ? -5.558 5.594 -15.752 1.00 11.59 97 ASN B C 1
ATOM 1084 O O . ASN B 1 66 ? -5.915 4.489 -16.169 1.00 11.92 97 ASN B O 1
ATOM 1089 N N . VAL B 1 67 ? -5.864 6.028 -14.526 1.00 11.52 98 VAL B N 1
ATOM 1090 C CA . VAL B 1 67 ? -6.616 5.171 -13.603 1.00 11.77 98 VAL B CA 1
ATOM 1091 C C . VAL B 1 67 ? -8.118 5.392 -13.725 1.00 11.16 98 VAL B C 1
ATOM 1092 O O . VAL B 1 67 ? -8.593 6.440 -14.191 1.00 12.37 98 VAL B O 1
ATOM 1096 N N . GLY B 1 68 ? -8.878 4.395 -13.292 1.00 10.90 99 GLY B N 1
ATOM 1097 C CA . GLY B 1 68 ? -10.319 4.451 -13.329 1.00 11.09 99 GLY B CA 1
ATOM 1098 C C . GLY B 1 68 ? -10.909 3.427 -12.387 1.00 10.53 99 GLY B C 1
ATOM 1099 O O . GLY B 1 68 ? -10.145 2.669 -11.737 1.00 10.66 99 GLY B O 1
ATOM 1100 N N . PRO B 1 69 ? -12.243 3.379 -12.324 1.00 10.73 100 PRO B N 1
ATOM 1101 C CA . PRO B 1 69 ? -12.913 2.601 -11.279 1.00 11.13 100 PRO B CA 1
ATOM 1102 C C . PRO B 1 69 ? -13.078 1.115 -11.571 1.00 11.39 100 PRO B C 1
ATOM 1103 O O . PRO B 1 69 ? -12.770 0.611 -12.678 1.00 11.30 100 PRO B O 1
ATOM 1107 N N A LEU B 1 70 ? -13.542 0.406 -10.550 0.50 12.21 101 LEU B N 1
ATOM 1108 N N B LEU B 1 70 ? -13.627 0.444 -10.563 0.50 10.97 101 LEU B N 1
ATOM 1109 C CA A LEU B 1 70 ? -13.979 -0.969 -10.692 0.50 13.61 101 LEU B CA 1
ATOM 1110 C CA B LEU B 1 70 ? -13.960 -0.971 -10.566 0.50 11.26 101 LEU B CA 1
ATOM 1111 C C A LEU B 1 70 ? -15.486 -0.975 -10.570 0.50 13.18 101 LEU B C 1
ATOM 1112 C C B LEU B 1 70 ? -15.495 -1.028 -10.518 0.50 12.02 101 LEU B C 1
ATOM 1113 O O A LEU B 1 70 ? -16.046 -0.444 -9.605 0.50 13.41 101 LEU B O 1
ATOM 1114 O O B LEU B 1 70 ? -16.091 -0.578 -9.534 0.50 12.54 101 LEU B O 1
ATOM 1123 N N . ILE B 1 71 ? -16.134 -1.570 -11.557 1.00 13.14 102 ILE B N 1
ATOM 1124 C CA . ILE B 1 71 ? -17.569 -1.688 -11.619 1.00 13.82 102 ILE B CA 1
ATOM 1125 C C . ILE B 1 71 ? -18.026 -3.121 -11.357 1.00 13.69 102 ILE B C 1
ATOM 1126 O O . ILE B 1 71 ? -17.477 -4.083 -11.909 1.00 14.46 102 ILE B O 1
ATOM 1131 N N . ILE B 1 72 ? -19.013 -3.255 -10.482 1.00 13.71 103 ILE B N 1
ATOM 1132 C CA . ILE B 1 72 ? -19.680 -4.542 -10.299 1.00 14.35 103 ILE B CA 1
ATOM 1133 C C . ILE B 1 72 ? -21.100 -4.380 -10.786 1.00 15.79 103 ILE B C 1
ATOM 1134 O O . ILE B 1 72 ? -21.796 -3.494 -10.330 1.00 15.98 103 ILE B O 1
ATOM 1139 N N . LYS B 1 73 ? -21.524 -5.205 -11.732 1.00 16.05 104 LYS B N 1
ATOM 1140 C CA . LYS B 1 73 ? -22.844 -5.008 -12.315 1.00 17.70 104 LYS B CA 1
ATOM 1141 C C . LYS B 1 73 ? -23.457 -6.297 -12.828 1.00 18.32 104 LYS B C 1
ATOM 1142 O O . LYS B 1 73 ? -22.754 -7.256 -13.160 1.00 17.81 104 LYS B O 1
ATOM 1147 N N . LYS B 1 74 ? -24.784 -6.336 -12.825 1.00 20.50 105 LYS B N 1
ATOM 1148 C CA . LYS B 1 74 ? -25.521 -7.381 -13.527 1.00 23.20 105 LYS B CA 1
ATOM 1149 C C . LYS B 1 74 ? -25.544 -7.061 -15.030 1.00 24.93 105 LYS B C 1
ATOM 1150 O O . LYS B 1 74 ? -25.343 -5.916 -15.426 1.00 25.24 105 LYS B O 1
ATOM 1156 N N . LYS B 1 75 ? -25.809 -8.064 -15.860 1.00 27.00 106 LYS B N 1
ATOM 1157 C CA . LYS B 1 75 ? -25.871 -7.879 -17.316 1.00 28.64 106 LYS B CA 1
ATOM 1158 C C . LYS B 1 75 ? -26.979 -6.918 -17.731 1.00 29.24 106 LYS B C 1
ATOM 1159 O O . LYS B 1 75 ? -27.988 -6.787 -17.035 1.00 29.86 106 LYS B O 1
#

B-factor: mean 19.25, std 6.98, range [9.69, 45.19]

Solvent-accessible surface area: 8164 Å² total; per-residue (Å²): 213,205,124,150,95,169,69,69,86,41,35,0,0,76,154,30,88,84,140,46,117,95,1,55,32,52,56,54,1,35,49,126,73,46,72,90,6,50,0,3,2,3,5,60,6,147,136,29,15,72,29,57,32,27,18,67,135,9,20,130,127,23,59,8,6,0,2,10,0,38,0,62,12,50,132,142,125,44,64,0,0,76,151,27,95,80,151,51,117,90,1,58,32,61,53,47,0,107,118,53,82,98,56,113,12,42,2,4,2,4,4,54,7,183,134,26,16,88,33,67,28,26,18,78,132,7,20,152,108,15,64,9,7,0,1,10,0,25,0,71,67,140

Foldseek 3Di:
DDPDDPPDPPDQADDPPVVDVDDDDDDDLAQPPHQKFKADPRNQDPPPRGDPPVVVVVCVVPVDDDGIDIHGHHYD/DDDQADDPPVVDVDDDDDDDCVPDPDFKFKADPRNPDPPPRGDPPVVVVVCVVPVDDDGIDMDGDD

GO terms:
  GO:0051537 2 iron, 2 sulfur cluster binding (F, IDA)
  GO:0030170 pyridoxal phosphate binding (F, IDA)
  GO:0042803 protein homodimerization activity (F, IDA)
  GO:0051604 protein maturation (P, IDA)
  GO:0047801 L-cysteine:2-oxoglutarate transaminase activity (F, IDA)
  GO:0005741 mitochondrial outer membrane (C, EXP)
  GO:0005739 mitochondrion (C, HTP)
  GO:0042802 identical protein binding (F, IPI)
  GO:0005739 mitochondrion (C, IDA)
  GO:0005739 mitochondrion (C, HDA)

Nearest PDB structures (foldseek):
  4ezf-assembly1_B  TM=1.015E+00  e=8.816E-13  Homo sapiens
  4oo7-assembly1_B  TM=9.534E-01  e=1.522E-09  Homo sapiens
  4ooa-assembly2_C  TM=9.552E-01  e=3.732E-09  Homo sapiens
  3s2r-assembly1_A  TM=9.475E-01  e=1.351E-07  Arabidopsis thaliana
  3s2r-assembly1_B  TM=9.545E-01  e=2.693E-07  Arabidopsis thaliana

Organism: Homo sapiens (NCBI:txid9606)

Radius of gyration: 15.26 Å; Cα contacts (8 Å, |Δi|>4): 296; chains: 2; bounding box: 50×34×35 Å

InterPro domains:
  IPR018967 Iron-binding zinc finger, CDGSH type [PF09360] (65-87)
  IPR018967 Iron-binding zinc finger, CDGSH type [SM00704] (55-93)
  IPR019610 Iron sulphur domain-containing, mitoNEET, N-terminal [PF10660] (12-40)
  IPR042216 MitoNEET, CDGSH iron-sulfur domain [G3DSA:3.40.5.90] (61-108)
  IPR045131 CDGSH iron-sulfur domain-containing protein 1/2 [PTHR13680] (6-107)

Secondary structure (DSSP, 8-state):
--S---S-TT-S-SSS-TTSSSEEEEEESBTTS-SEEEE-SSS--TTTTB--SHHHHHHHHH---EEEEEEEPBP-/---S-SSTTTTSSSEEEEEEGGG--SSEEEE-SSS--TTTTB--SHHHHHHHHH---EEEEEEE--